Protein AF-A0AAD8C0S0-F1 (afdb_monomer)

Radius of gyration: 17.7 Å; Cα contacts (8 Å, |Δi|>4): 121; chains: 1; bounding box: 39×21×52 Å

Mean predicted aligned error: 13.86 Å

Nearest PDB structures (foldseek):
  7qbd-assembly2_D  TM=6.220E-01  e=5.007E-04  Homo sapiens
  8jxb-assembly1_B  TM=6.833E-01  e=2.889E-03  Rattus norvegicus
  7qbf-assembly1_C  TM=6.301E-01  e=2.693E-03  Homo sapiens
  7qbg-assembly2_B  TM=6.271E-01  e=8.268E-03  Homo sapiens
  7qbe-assembly1_B  TM=6.172E-01  e=1.259E-02  Homo sapiens

Solvent-accessible surface area (backbone atoms only — not comparable to full-atom values): 5199 Å² total; per-residue (Å²): 136,84,43,63,45,71,51,64,51,86,50,96,81,86,54,72,54,64,47,71,45,70,44,52,45,94,73,37,41,60,28,80,87,58,84,48,66,43,50,50,86,48,43,63,62,88,53,75,82,33,96,80,32,44,43,54,69,72,53,91,66,40,61,95,77,34,45,64,24,81,93,75,70,39,65,44,73,81,71,88,124

Sequence (81 aa):
MKAVAVICVLVIVTGFLCGSQATCAPGSFQCFDGRQCVALSKVCDYVADCADRSDEATCLSCGAGHRFCTSVKKCILSICE

Structure (mmCIF, N/CA/C/O backbone):
data_AF-A0AAD8C0S0-F1
#
_entry.id   AF-A0AAD8C0S0-F1
#
loop_
_atom_site.group_PDB
_atom_site.id
_atom_site.type_symbol
_atom_site.label_atom_id
_atom_site.label_alt_id
_atom_site.label_comp_id
_atom_site.label_asym_id
_atom_site.label_entity_id
_atom_site.label_seq_id
_atom_site.pdbx_PDB_ins_code
_atom_site.Cartn_x
_atom_site.Cartn_y
_atom_site.Cartn_z
_atom_site.occupancy
_atom_site.B_iso_or_equiv
_atom_site.auth_seq_id
_atom_site.auth_comp_id
_atom_site.auth_asym_id
_atom_site.auth_atom_id
_atom_site.pdbx_PDB_model_num
ATOM 1 N N . MET A 1 1 ? -14.681 -10.042 6.853 1.00 37.62 1 MET A N 1
ATOM 2 C CA . MET A 1 1 ? -14.738 -10.153 8.327 1.00 37.62 1 MET A CA 1
ATOM 3 C C . MET A 1 1 ? -13.927 -8.984 8.881 1.00 37.62 1 MET A C 1
ATOM 5 O O . MET A 1 1 ? -12.709 -9.069 8.904 1.00 37.62 1 MET A O 1
ATOM 9 N N . LYS A 1 2 ? -14.563 -7.828 9.125 1.00 43.41 2 LYS A N 1
ATOM 10 C CA . LYS A 1 2 ? -13.876 -6.586 9.528 1.00 43.41 2 LYS A CA 1
ATOM 11 C C . LYS A 1 2 ? -13.658 -6.631 11.042 1.00 43.41 2 LYS A C 1
ATOM 13 O O . LYS A 1 2 ? -14.633 -6.795 11.769 1.00 43.41 2 LYS A O 1
ATOM 18 N N . ALA A 1 3 ? -12.413 -6.548 11.501 1.00 42.28 3 ALA A N 1
ATOM 19 C CA . ALA A 1 3 ? -12.135 -6.376 12.921 1.00 42.28 3 ALA A CA 1
ATOM 20 C C . ALA A 1 3 ? -12.532 -4.946 13.316 1.00 42.28 3 ALA A C 1
ATOM 22 O O . ALA A 1 3 ? -12.317 -4.004 12.560 1.00 42.28 3 ALA A O 1
ATOM 23 N N . VAL A 1 4 ? -13.187 -4.793 14.460 1.00 50.38 4 VAL A N 1
ATOM 24 C CA . VAL A 1 4 ? -13.583 -3.491 14.997 1.00 50.38 4 VAL A CA 1
ATOM 25 C C . VAL A 1 4 ? -12.881 -3.355 16.336 1.00 50.38 4 VAL A C 1
ATOM 27 O O . VAL A 1 4 ? -13.179 -4.112 17.259 1.00 50.38 4 VAL A O 1
ATOM 30 N N . ALA A 1 5 ? -11.930 -2.426 16.442 1.00 51.88 5 ALA A N 1
ATOM 31 C CA . ALA A 1 5 ? -11.321 -2.106 17.721 1.00 51.88 5 ALA A CA 1
ATOM 32 C C . ALA A 1 5 ? -12.284 -1.223 18.516 1.00 51.88 5 ALA A C 1
ATOM 34 O O . ALA A 1 5 ? -12.660 -0.124 18.105 1.00 51.88 5 ALA A O 1
ATOM 35 N N . VAL A 1 6 ? -12.697 -1.740 19.667 1.00 55.25 6 VAL A N 1
ATOM 36 C CA . VAL A 1 6 ? -13.511 -1.032 20.649 1.00 55.25 6 VAL A CA 1
ATOM 37 C C . VAL A 1 6 ? -12.567 -0.205 21.513 1.00 55.25 6 VAL A C 1
ATOM 39 O O . VAL A 1 6 ? -11.962 -0.719 22.453 1.00 55.25 6 VAL A O 1
ATOM 42 N N . ILE A 1 7 ? -12.409 1.076 21.179 1.00 62.16 7 ILE A N 1
ATOM 43 C CA . ILE A 1 7 ? -11.670 2.004 22.037 1.00 62.16 7 ILE A CA 1
ATOM 44 C C . ILE A 1 7 ? -12.678 2.589 23.022 1.00 62.16 7 ILE A C 1
ATOM 46 O O . ILE A 1 7 ? -13.507 3.427 22.676 1.00 62.16 7 ILE A O 1
ATOM 50 N N . CYS A 1 8 ? -12.629 2.084 24.250 1.00 59.72 8 CYS A N 1
ATOM 51 C CA . CYS A 1 8 ? -13.445 2.536 25.366 1.00 59.72 8 CYS A CA 1
ATOM 52 C C . CYS A 1 8 ? -12.698 3.636 26.123 1.00 59.72 8 CYS A C 1
ATOM 54 O O . CYS A 1 8 ? -11.817 3.340 26.930 1.00 59.72 8 CYS A O 1
ATOM 56 N N . VAL A 1 9 ? -13.039 4.903 25.884 1.00 68.00 9 VAL A N 1
ATOM 57 C CA . VAL A 1 9 ? -12.516 6.000 26.712 1.00 68.00 9 VAL A CA 1
ATOM 58 C C . VAL A 1 9 ? -13.357 6.086 27.986 1.00 68.00 9 VAL A C 1
ATOM 60 O O . VAL A 1 9 ? -14.578 6.238 27.930 1.00 68.00 9 VAL A O 1
ATOM 63 N N . LEU A 1 10 ? -12.702 5.962 29.141 1.00 65.44 10 LEU A N 1
ATOM 64 C CA . LEU A 1 10 ? -13.315 6.101 30.461 1.00 65.44 10 LEU A CA 1
ATOM 65 C C . LEU A 1 10 ? -13.599 7.590 30.721 1.00 65.44 10 LEU A C 1
ATOM 67 O O . LEU A 1 10 ? -12.719 8.336 31.143 1.00 65.44 10 LEU A O 1
ATOM 71 N N . VAL A 1 11 ? -14.824 8.037 30.432 1.00 64.12 11 VAL A N 1
ATOM 72 C CA . VAL A 1 11 ? -15.288 9.386 30.786 1.00 64.12 11 VAL A CA 1
ATOM 73 C C . VAL A 1 11 ? -15.939 9.315 32.167 1.00 64.12 11 VAL A C 1
ATOM 75 O O . VAL A 1 11 ? -16.888 8.562 32.372 1.00 64.12 11 VAL A O 1
ATOM 78 N N . ILE A 1 12 ? -15.417 10.090 33.118 1.00 68.25 12 ILE A N 1
ATOM 79 C CA . ILE A 1 12 ? -15.591 9.916 34.573 1.00 68.25 12 ILE A CA 1
ATOM 80 C C . ILE A 1 12 ? -17.025 10.132 35.109 1.00 68.25 12 ILE A C 1
ATOM 82 O O . ILE A 1 12 ? -17.197 10.129 36.322 1.00 68.25 12 ILE A O 1
ATOM 86 N N . VAL A 1 13 ? -18.064 10.318 34.277 1.00 63.19 13 VAL A N 1
ATOM 87 C CA . VAL A 1 13 ? -19.412 10.621 34.809 1.00 63.19 13 VAL A CA 1
ATOM 88 C C . VAL A 1 13 ? -20.647 10.017 34.127 1.00 63.19 13 VAL A C 1
ATOM 90 O O . VAL A 1 13 ? -21.634 9.902 34.840 1.00 63.19 13 VAL A O 1
ATOM 93 N N . THR A 1 14 ? -20.679 9.553 32.866 1.00 60.31 14 THR A N 1
ATOM 94 C CA . THR A 1 14 ? -21.957 8.999 32.317 1.00 60.31 14 THR A CA 1
ATOM 95 C C . THR A 1 14 ? -21.885 7.907 31.229 1.00 60.31 14 THR A C 1
ATOM 97 O O . THR A 1 14 ? -22.929 7.538 30.698 1.00 60.31 14 THR A O 1
ATOM 100 N N . GLY A 1 15 ? -20.736 7.287 30.928 1.00 58.31 15 GLY A N 1
ATOM 101 C CA . GLY A 1 15 ? -20.719 6.061 30.106 1.00 58.31 15 GLY A CA 1
ATOM 102 C C . GLY A 1 15 ? -19.471 5.854 29.250 1.00 58.31 15 GLY A C 1
ATOM 103 O O . GLY A 1 15 ? -18.776 6.802 28.891 1.00 58.31 15 GLY A O 1
ATOM 104 N N . PHE A 1 16 ? -19.198 4.591 28.910 1.00 59.03 16 PHE A N 1
ATOM 105 C CA . PHE A 1 16 ? -18.188 4.224 27.921 1.00 59.03 16 PHE A CA 1
ATOM 106 C C . PHE A 1 16 ? -18.628 4.727 26.543 1.00 59.03 16 PHE A C 1
ATOM 108 O O . PHE A 1 16 ? -19.563 4.188 25.951 1.00 59.03 16 PHE A O 1
ATOM 115 N N . LEU A 1 17 ? -17.933 5.726 25.999 1.00 57.62 17 LEU A N 1
ATOM 116 C CA . LEU A 1 17 ? -17.990 5.986 24.564 1.00 57.62 17 LEU A CA 1
ATOM 117 C C . LEU A 1 17 ? -17.180 4.883 23.881 1.00 57.62 17 LEU A C 1
ATOM 119 O O . LEU A 1 17 ? -15.966 4.986 23.727 1.00 57.62 17 LEU A O 1
ATOM 123 N N . CYS A 1 18 ? -17.853 3.788 23.540 1.00 49.62 18 CYS A N 1
ATOM 124 C CA . CYS A 1 18 ? -17.305 2.749 22.685 1.00 49.62 18 CYS A CA 1
ATOM 125 C C . CYS A 1 18 ? -17.395 3.246 21.239 1.00 49.62 18 CYS A C 1
ATOM 127 O O . CYS A 1 18 ? -18.389 3.043 20.543 1.00 49.62 18 CYS A O 1
ATOM 129 N N . GLY A 1 19 ? -16.361 3.961 20.805 1.00 52.41 19 GLY A N 1
ATOM 130 C CA . GLY A 1 19 ? -16.164 4.234 19.391 1.00 52.41 19 GLY A CA 1
ATOM 131 C C . GLY A 1 19 ? -15.612 2.977 18.730 1.00 52.41 19 GLY A C 1
ATOM 132 O O . GLY A 1 19 ? -14.519 2.525 19.071 1.00 52.41 19 GLY A O 1
ATOM 133 N N . SER A 1 20 ? -16.357 2.401 17.791 1.00 50.06 20 SER A N 1
ATOM 134 C CA . SER A 1 20 ? -15.856 1.369 16.887 1.00 50.06 20 SER A CA 1
ATOM 135 C C . SER A 1 20 ? -14.858 2.005 15.920 1.00 50.06 20 SER A C 1
ATOM 137 O O . SER A 1 2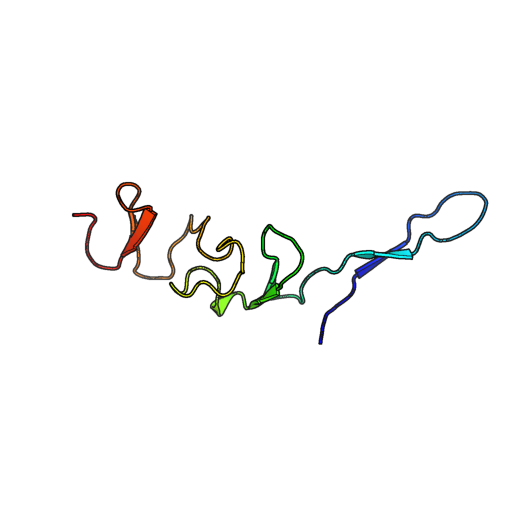0 ? -15.253 2.513 14.869 1.00 50.06 20 SER A O 1
ATOM 139 N N . GLN A 1 21 ? -13.569 2.013 16.267 1.00 52.66 21 GLN A N 1
ATOM 140 C CA . GLN A 1 21 ? -12.534 2.360 15.303 1.00 52.66 21 GLN A CA 1
ATOM 141 C C . GLN A 1 21 ? -12.343 1.129 14.419 1.00 52.66 21 GLN A C 1
ATOM 143 O O . GLN A 1 21 ? -11.885 0.079 14.871 1.00 52.66 21 GLN A O 1
ATOM 148 N N . ALA A 1 22 ? -12.800 1.223 13.170 1.00 56.31 22 ALA A N 1
ATOM 149 C CA . ALA A 1 22 ? -12.614 0.175 12.178 1.00 56.31 22 ALA A CA 1
ATOM 150 C C . ALA A 1 22 ? -11.126 0.115 11.812 1.00 56.31 22 ALA A C 1
ATOM 152 O O . ALA A 1 22 ? -10.685 0.727 10.844 1.00 56.31 22 ALA A O 1
ATOM 153 N N . THR A 1 23 ? -10.343 -0.567 12.641 1.00 65.75 23 THR A N 1
ATOM 154 C CA . THR A 1 23 ? -8.963 -0.913 12.344 1.00 65.75 23 THR A CA 1
ATOM 155 C C . THR A 1 23 ? -8.965 -2.181 11.505 1.00 65.75 23 THR A C 1
ATOM 157 O O . THR A 1 23 ? -9.688 -3.141 11.772 1.00 65.75 23 THR A O 1
ATOM 160 N N . CYS A 1 24 ? -8.182 -2.178 10.434 1.00 75.31 24 CYS A N 1
ATOM 161 C CA . CYS A 1 24 ? -8.048 -3.353 9.592 1.00 75.31 24 CYS A CA 1
ATOM 162 C C . CYS A 1 24 ? -7.483 -4.535 10.405 1.00 75.31 24 CYS A C 1
ATOM 164 O O . CYS A 1 24 ? -6.804 -4.349 11.417 1.00 75.31 24 CYS A O 1
ATOM 166 N N . ALA A 1 25 ? -7.802 -5.765 9.993 1.00 74.19 25 ALA A N 1
ATOM 167 C CA . ALA A 1 25 ? -7.294 -6.962 10.656 1.00 74.19 25 ALA A CA 1
ATOM 168 C C . ALA A 1 25 ? -5.749 -6.946 10.706 1.00 74.19 25 ALA A C 1
ATOM 170 O O . ALA A 1 25 ? -5.111 -6.386 9.808 1.00 74.19 25 ALA A O 1
ATOM 171 N N . PRO A 1 26 ? -5.117 -7.572 11.712 1.00 70.94 26 PRO A N 1
ATOM 172 C CA . PRO A 1 26 ? -3.665 -7.724 11.711 1.00 70.94 26 PRO A CA 1
ATOM 173 C C . PRO A 1 26 ? -3.216 -8.397 10.403 1.00 70.94 26 PRO A C 1
ATOM 175 O O . PRO A 1 26 ? -3.781 -9.412 10.000 1.00 70.94 26 PRO A O 1
ATOM 178 N N . GLY A 1 27 ? -2.245 -7.796 9.710 1.00 73.00 27 GLY A N 1
ATOM 179 C CA . GLY A 1 27 ? -1.828 -8.237 8.371 1.00 73.00 27 GLY A CA 1
ATOM 180 C C . GLY A 1 27 ? -2.599 -7.599 7.204 1.00 73.00 27 GLY A C 1
ATOM 181 O O . GLY A 1 27 ? -2.439 -8.030 6.062 1.00 73.00 27 GLY A O 1
ATOM 182 N N . SER A 1 28 ? -3.391 -6.554 7.457 1.00 82.75 28 SER A N 1
ATOM 183 C CA . SER A 1 28 ? -3.991 -5.712 6.415 1.00 82.75 28 SER A CA 1
ATOM 184 C C . SER A 1 28 ? -3.643 -4.233 6.588 1.00 82.75 28 SER A C 1
ATOM 186 O O . SER A 1 28 ? -3.456 -3.746 7.702 1.00 82.75 28 SER A O 1
ATOM 188 N N . PHE A 1 29 ? -3.518 -3.541 5.461 1.00 82.56 29 PHE A N 1
ATOM 189 C CA . PHE A 1 29 ? -3.247 -2.117 5.365 1.00 82.56 29 PHE A CA 1
ATOM 190 C C . PHE A 1 29 ? -4.564 -1.371 5.184 1.00 82.56 29 PHE A C 1
ATOM 192 O O . PHE A 1 29 ? -5.419 -1.768 4.388 1.00 82.56 29 PHE A O 1
ATOM 199 N N . GLN A 1 30 ? -4.739 -0.304 5.955 1.00 85.69 30 GLN A N 1
ATOM 200 C CA . GLN A 1 30 ? -5.874 0.592 5.807 1.00 85.69 30 GLN A CA 1
ATOM 201 C C . GLN A 1 30 ? -5.544 1.616 4.730 1.00 85.69 30 GLN A C 1
ATOM 203 O O . GLN A 1 30 ? -4.557 2.336 4.865 1.00 85.69 30 GLN A O 1
ATOM 208 N N . CYS A 1 31 ? -6.380 1.692 3.693 1.00 86.38 31 CYS A N 1
ATOM 209 C CA . CYS A 1 31 ? -6.286 2.759 2.702 1.00 86.38 31 CYS A CA 1
ATOM 210 C C . CYS A 1 31 ? -6.343 4.122 3.408 1.00 86.38 31 CYS A C 1
ATOM 212 O O . CYS A 1 31 ? -6.970 4.250 4.462 1.00 86.38 31 CYS A O 1
ATOM 214 N N . PHE A 1 32 ? -5.730 5.151 2.834 1.00 82.56 32 PHE A N 1
ATOM 215 C CA . PHE A 1 32 ? -5.622 6.474 3.455 1.00 82.56 32 PHE A CA 1
ATOM 216 C C . PHE A 1 32 ? -6.988 7.143 3.651 1.00 82.56 32 PHE A C 1
ATOM 218 O O . PHE A 1 32 ? -7.233 7.812 4.652 1.00 82.56 32 PHE A O 1
ATOM 225 N N . ASP A 1 33 ? -7.915 6.871 2.738 1.00 78.50 33 ASP A N 1
ATOM 226 C CA . ASP A 1 33 ? -9.328 7.233 2.835 1.00 78.50 33 ASP A CA 1
ATOM 227 C C . ASP A 1 33 ? -10.069 6.516 3.999 1.00 78.50 33 ASP A C 1
ATOM 229 O O . ASP A 1 33 ? -11.190 6.868 4.365 1.00 78.50 33 ASP A O 1
ATOM 233 N N . GLY A 1 34 ? -9.447 5.516 4.634 1.00 76.62 34 GLY A N 1
ATOM 234 C CA . GLY A 1 34 ? -9.906 4.872 5.869 1.00 76.62 34 GLY A CA 1
ATOM 235 C C . GLY A 1 34 ? -11.093 3.921 5.701 1.00 76.62 34 GLY A C 1
ATOM 236 O O . GLY A 1 34 ? -11.391 3.140 6.608 1.00 76.62 34 GLY A O 1
ATOM 237 N N . ARG A 1 35 ? -11.766 3.949 4.544 1.00 77.81 35 ARG A N 1
ATOM 238 C CA . ARG A 1 35 ? -12.984 3.171 4.259 1.00 77.81 35 ARG A CA 1
ATOM 239 C C . ARG A 1 35 ? -12.719 1.716 3.864 1.00 77.81 35 ARG A C 1
ATOM 241 O O . ARG A 1 35 ? -13.608 0.869 4.022 1.00 77.81 35 ARG A O 1
ATOM 248 N N . GLN A 1 36 ? -11.521 1.417 3.367 1.00 83.62 36 GLN A N 1
ATOM 249 C CA . GLN A 1 36 ? -11.170 0.122 2.789 1.00 83.62 36 GLN A CA 1
ATOM 250 C C . GLN A 1 36 ? -9.879 -0.433 3.400 1.00 83.62 36 GLN A C 1
ATOM 252 O O . GLN A 1 36 ? -8.984 0.308 3.802 1.00 83.62 36 GLN A O 1
ATOM 257 N N . CYS A 1 37 ? -9.827 -1.760 3.501 1.00 86.19 37 CYS A N 1
ATOM 258 C CA . CYS A 1 37 ? -8.681 -2.510 3.990 1.00 86.19 37 CYS A CA 1
ATOM 259 C C . CYS A 1 37 ? -8.226 -3.443 2.878 1.00 86.19 37 CYS A C 1
ATOM 261 O O . CYS A 1 37 ? -9.047 -4.187 2.336 1.00 86.19 37 CYS A O 1
ATOM 263 N N . VAL A 1 38 ? -6.935 -3.435 2.590 1.00 85.12 38 VAL A N 1
ATOM 264 C CA . VAL A 1 38 ? -6.297 -4.322 1.617 1.00 85.12 38 VAL A CA 1
ATOM 265 C C . VAL A 1 38 ? -5.324 -5.239 2.351 1.00 85.12 38 VAL A C 1
ATOM 267 O O . VAL A 1 38 ? -4.818 -4.898 3.419 1.00 85.12 38 VAL A O 1
ATOM 270 N N . ALA A 1 39 ? -5.095 -6.448 1.847 1.00 84.38 39 ALA A N 1
ATOM 271 C CA . ALA A 1 39 ? -4.115 -7.340 2.468 1.00 84.38 39 ALA A CA 1
ATOM 272 C C . ALA A 1 39 ? -2.709 -6.732 2.356 1.00 84.38 39 ALA A C 1
ATOM 274 O O . ALA A 1 39 ? -2.417 -6.071 1.367 1.00 84.38 39 ALA A O 1
ATOM 275 N N . LEU A 1 40 ? -1.806 -6.984 3.311 1.00 79.31 40 LEU A N 1
ATOM 276 C CA . LEU A 1 40 ? -0.423 -6.492 3.184 1.00 79.31 40 LEU A CA 1
ATOM 277 C C . LEU A 1 40 ? 0.273 -7.002 1.910 1.00 79.31 40 LEU A C 1
ATOM 279 O O . LEU A 1 40 ? 1.112 -6.308 1.358 1.00 79.31 40 LEU A O 1
ATOM 283 N N . SER A 1 41 ? -0.096 -8.189 1.421 1.00 79.81 41 SER A N 1
ATOM 284 C CA . SER A 1 41 ? 0.399 -8.751 0.157 1.00 79.81 41 SER A CA 1
ATOM 285 C C . SER A 1 41 ? -0.116 -8.033 -1.094 1.00 79.81 41 SER A C 1
ATOM 287 O O . SER A 1 41 ? 0.340 -8.339 -2.188 1.00 79.81 41 SER A O 1
ATOM 289 N N . LYS A 1 42 ? -1.111 -7.159 -0.925 1.00 83.56 42 LYS A N 1
ATOM 290 C CA . LYS A 1 42 ? -1.727 -6.323 -1.958 1.00 83.56 42 LYS A CA 1
ATOM 291 C C . LYS A 1 42 ? -1.242 -4.879 -1.927 1.00 83.56 42 LYS A C 1
ATOM 293 O O . LYS A 1 42 ? -1.628 -4.084 -2.758 1.00 83.56 42 LYS A O 1
ATOM 298 N N . VAL A 1 43 ? -0.406 -4.542 -0.953 1.00 83.19 43 VAL A N 1
ATOM 299 C CA . VAL A 1 43 ? 0.241 -3.237 -0.893 1.00 83.19 43 VAL A CA 1
ATOM 300 C C . VAL A 1 43 ? 1.487 -3.301 -1.763 1.00 83.19 43 VAL A C 1
ATOM 302 O O . VAL A 1 43 ? 2.302 -4.211 -1.587 1.00 83.19 43 VAL A O 1
ATOM 305 N N . CYS A 1 44 ? 1.659 -2.326 -2.651 1.00 78.19 44 CYS A N 1
ATOM 306 C CA . CYS A 1 44 ? 2.764 -2.275 -3.606 1.00 78.19 44 CYS A CA 1
ATOM 307 C C . CYS A 1 44 ? 2.785 -3.467 -4.583 1.00 78.19 44 CYS A C 1
ATOM 309 O O . CYS A 1 44 ? 3.868 -3.952 -4.932 1.00 78.19 44 CYS A O 1
ATOM 311 N N . ASP A 1 45 ? 1.612 -3.961 -4.999 1.00 80.00 45 ASP A N 1
ATOM 312 C CA . ASP A 1 45 ? 1.465 -5.073 -5.952 1.00 80.00 45 ASP A CA 1
ATOM 313 C C . ASP A 1 45 ? 1.163 -4.610 -7.393 1.00 80.00 45 ASP A C 1
ATOM 315 O O . ASP A 1 45 ? 0.944 -5.441 -8.280 1.00 80.00 45 ASP A O 1
ATOM 319 N N . TYR A 1 46 ? 1.227 -3.295 -7.643 1.00 76.75 46 TYR A N 1
ATOM 320 C CA . TYR A 1 46 ? 0.913 -2.619 -8.909 1.00 76.75 46 TYR A CA 1
ATOM 321 C C . TYR A 1 46 ? -0.566 -2.622 -9.297 1.00 76.75 46 TYR A C 1
ATOM 323 O O . TYR A 1 46 ? -0.918 -2.123 -10.376 1.00 76.75 46 TYR A O 1
ATOM 331 N N . VAL A 1 47 ? -1.439 -3.151 -8.444 1.00 82.31 47 VAL A N 1
ATOM 332 C CA . VAL A 1 47 ? -2.883 -3.089 -8.611 1.00 82.31 47 VAL A CA 1
ATOM 333 C C . VAL A 1 47 ? -3.413 -2.040 -7.649 1.00 82.31 47 VAL A C 1
ATOM 335 O O . VAL A 1 47 ? -3.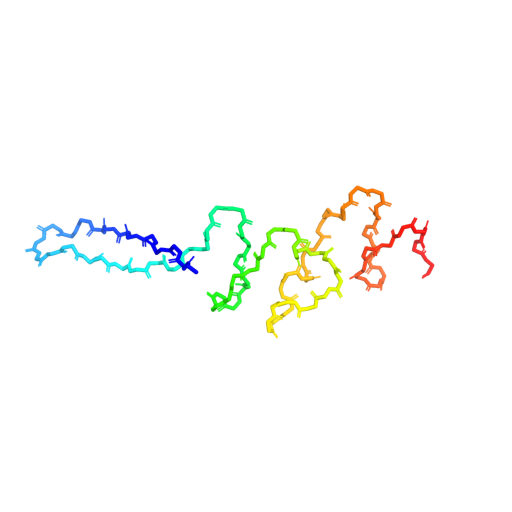119 -2.041 -6.467 1.00 82.31 47 VAL A O 1
ATOM 338 N N . ALA A 1 48 ? -4.210 -1.108 -8.168 1.00 86.31 48 ALA A N 1
ATOM 339 C CA . ALA A 1 48 ? -4.949 -0.198 -7.306 1.00 86.31 48 ALA A CA 1
ATOM 340 C C . ALA A 1 48 ? -6.108 -0.970 -6.658 1.00 86.31 48 ALA A C 1
ATOM 342 O O . ALA A 1 48 ? -7.193 -1.056 -7.240 1.00 86.31 48 ALA A O 1
ATOM 343 N N . ASP A 1 49 ? -5.865 -1.541 -5.483 1.00 87.00 49 ASP A N 1
ATOM 344 C CA . ASP A 1 49 ? -6.870 -2.199 -4.653 1.00 87.00 49 ASP A CA 1
ATOM 345 C C . ASP A 1 49 ? -7.596 -1.173 -3.753 1.00 87.00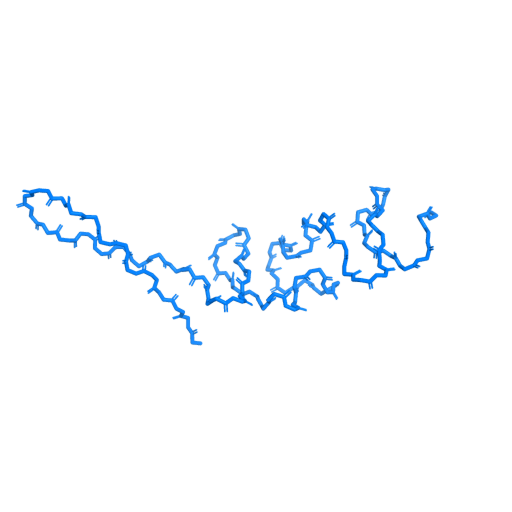 49 ASP A C 1
ATOM 347 O O . ASP A 1 49 ? 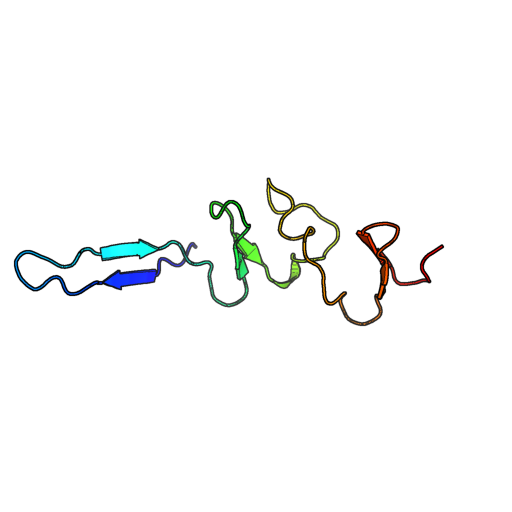-8.775 -1.358 -3.420 1.00 87.00 49 ASP A O 1
ATOM 351 N N . CYS A 1 50 ? -6.951 -0.047 -3.419 1.00 87.44 50 CYS A N 1
ATOM 352 C CA . CYS A 1 50 ? -7.610 1.103 -2.793 1.00 87.44 50 CYS A CA 1
ATOM 353 C C . CYS A 1 50 ? -8.217 2.080 -3.819 1.00 87.44 50 CYS A C 1
ATOM 355 O O . CYS A 1 50 ? -7.597 2.443 -4.821 1.00 87.44 50 CYS A O 1
ATOM 357 N N . ALA A 1 51 ? -9.407 2.621 -3.518 1.00 86.25 51 ALA A N 1
ATOM 358 C CA . ALA A 1 51 ? -10.074 3.631 -4.356 1.00 86.25 51 ALA A CA 1
ATOM 359 C C . ALA A 1 51 ? -9.265 4.936 -4.521 1.00 86.25 51 ALA A C 1
ATOM 361 O O . ALA A 1 51 ? -9.341 5.597 -5.557 1.00 86.25 51 ALA A O 1
ATOM 362 N N . ASP A 1 52 ? -8.478 5.293 -3.508 1.00 84.75 52 ASP A N 1
ATOM 363 C CA . ASP A 1 52 ? -7.565 6.438 -3.486 1.00 84.75 52 ASP A CA 1
ATOM 364 C C . ASP A 1 52 ? -6.131 6.072 -3.915 1.00 84.75 52 ASP A C 1
ATOM 366 O O . ASP A 1 52 ? -5.253 6.935 -3.900 1.00 84.75 52 ASP A O 1
ATOM 370 N N . ARG A 1 53 ? -5.890 4.814 -4.320 1.00 82.00 53 ARG A N 1
ATOM 371 C CA . ARG A 1 53 ? -4.576 4.271 -4.724 1.00 82.00 53 ARG A CA 1
ATOM 372 C C . ARG A 1 53 ? -3.498 4.410 -3.647 1.00 82.00 53 ARG A C 1
ATOM 374 O O . ARG A 1 53 ? -2.307 4.476 -3.953 1.00 82.00 53 ARG A O 1
ATOM 381 N N . SER A 1 54 ? -3.908 4.534 -2.389 1.00 85.12 54 SER A N 1
ATOM 382 C CA . SER A 1 54 ? -2.997 4.772 -1.270 1.00 85.12 54 SER A CA 1
ATOM 383 C C . SER A 1 54 ? -2.111 3.570 -0.937 1.00 85.12 54 SER A C 1
ATOM 385 O O . SER A 1 54 ? -0.996 3.760 -0.453 1.00 85.12 54 SER A O 1
ATOM 387 N N . ASP A 1 55 ? -2.574 2.366 -1.264 1.00 83.44 55 ASP A N 1
ATOM 388 C CA . ASP A 1 55 ? -1.819 1.110 -1.286 1.00 83.44 55 ASP A CA 1
ATOM 389 C C . ASP A 1 55 ? -0.617 1.124 -2.241 1.00 83.44 55 ASP A C 1
ATOM 391 O O . ASP A 1 55 ? 0.374 0.449 -1.979 1.00 83.44 55 ASP A O 1
ATOM 395 N N . GLU A 1 56 ? -0.657 1.955 -3.284 1.00 84.00 56 GLU A N 1
ATOM 396 C CA . GLU A 1 56 ? 0.421 2.109 -4.272 1.00 84.00 56 GLU A CA 1
ATOM 397 C C . GLU A 1 56 ? 1.131 3.476 -4.182 1.00 84.00 56 GLU A C 1
ATOM 399 O O . GLU A 1 56 ? 2.131 3.726 -4.858 1.00 84.00 56 GLU A O 1
ATOM 404 N N . ALA A 1 57 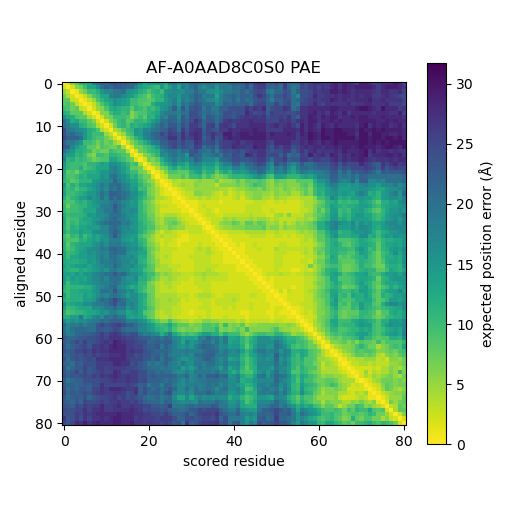? 0.630 4.401 -3.354 1.00 77.81 57 ALA A N 1
ATOM 405 C CA . ALA A 1 57 ? 1.133 5.775 -3.287 1.00 77.81 57 ALA A CA 1
ATOM 406 C C . ALA A 1 57 ? 2.423 5.920 -2.460 1.00 77.81 57 ALA A C 1
ATOM 408 O O . ALA A 1 57 ? 3.222 6.821 -2.727 1.00 77.81 57 ALA A O 1
ATOM 409 N N . THR A 1 58 ? 2.629 5.060 -1.453 1.00 68.38 58 THR A N 1
ATOM 410 C CA . THR A 1 58 ? 3.769 5.139 -0.516 1.00 68.38 58 THR A CA 1
ATOM 411 C C . THR A 1 58 ? 4.517 3.807 -0.424 1.00 68.38 58 THR A C 1
ATOM 413 O O . THR A 1 58 ? 4.561 3.158 0.617 1.00 68.38 58 THR A O 1
ATOM 416 N N . CYS A 1 59 ? 5.167 3.416 -1.520 1.00 72.62 59 CYS A N 1
ATOM 417 C CA . CYS A 1 59 ? 6.081 2.273 -1.558 1.00 72.62 59 CYS A CA 1
ATOM 418 C C . CYS A 1 59 ? 7.526 2.731 -1.312 1.00 72.62 59 CYS A C 1
ATOM 420 O O . CYS A 1 59 ? 8.332 2.831 -2.234 1.00 72.62 59 CYS A O 1
ATOM 422 N N . LEU A 1 60 ? 7.859 3.048 -0.054 1.00 61.78 60 LEU A N 1
ATOM 423 C CA . LEU A 1 60 ? 9.230 3.412 0.359 1.00 61.78 60 LEU A CA 1
ATOM 424 C C . LEU A 1 60 ? 10.198 2.220 0.29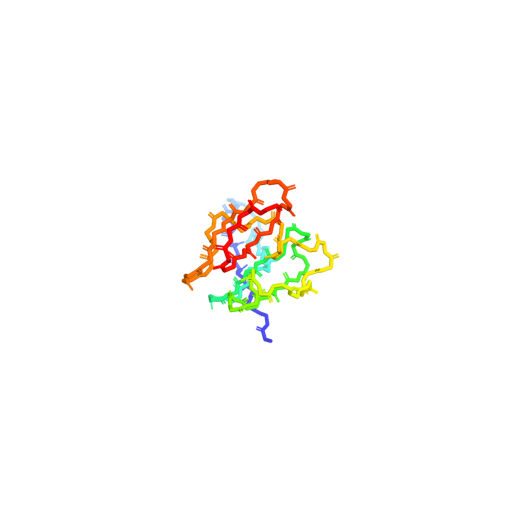3 1.00 61.78 60 LEU A C 1
ATOM 426 O O . LEU A 1 60 ? 11.413 2.391 0.208 1.00 61.78 60 LEU A O 1
ATOM 430 N N . SER A 1 61 ? 9.658 1.006 0.337 1.00 61.06 61 SER A N 1
ATOM 431 C CA . SER A 1 61 ? 10.395 -0.249 0.266 1.00 61.06 61 SER A CA 1
ATOM 432 C C . SER A 1 61 ? 9.706 -1.104 -0.779 1.00 61.06 61 SER A C 1
ATOM 434 O O . SER A 1 61 ? 8.633 -1.648 -0.537 1.00 61.06 61 SER A O 1
ATOM 436 N N . CYS A 1 62 ? 10.285 -1.186 -1.967 1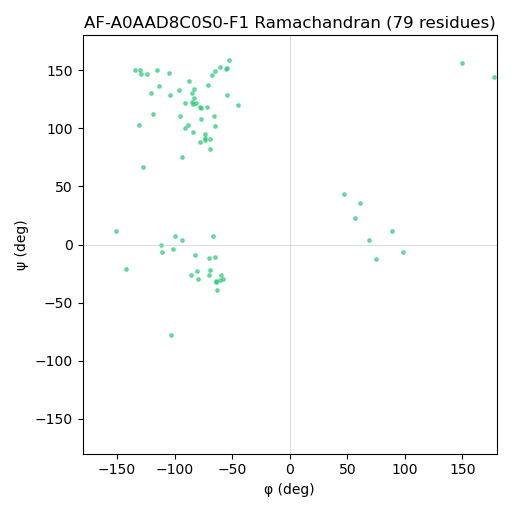.00 63.84 62 CYS A N 1
ATOM 437 C CA . CYS A 1 62 ? 9.786 -2.135 -2.943 1.00 63.84 62 CYS A CA 1
ATOM 438 C C . CYS A 1 62 ? 10.071 -3.561 -2.445 1.00 63.84 62 CYS A C 1
ATOM 440 O O . CYS A 1 62 ? 11.087 -3.794 -1.783 1.00 63.84 62 CYS A O 1
ATOM 442 N N . GLY A 1 63 ? 9.175 -4.508 -2.745 1.00 64.56 63 GLY A N 1
ATOM 443 C CA . GLY A 1 63 ? 9.365 -5.919 -2.398 1.00 64.56 63 GLY A CA 1
ATOM 444 C C . GLY A 1 63 ? 10.714 -6.463 -2.890 1.00 64.56 63 GLY A C 1
ATOM 445 O O . GLY A 1 63 ? 11.333 -5.894 -3.792 1.00 64.56 63 GLY A O 1
ATOM 446 N N . ALA A 1 64 ? 11.184 -7.560 -2.287 1.00 58.28 64 ALA A N 1
ATOM 447 C CA . ALA A 1 64 ? 12.515 -8.118 -2.541 1.00 58.28 64 ALA A CA 1
ATOM 448 C C . ALA A 1 64 ? 12.848 -8.181 -4.048 1.00 58.28 64 ALA A C 1
ATOM 450 O O . ALA A 1 64 ? 12.137 -8.814 -4.827 1.00 58.28 64 ALA A O 1
ATOM 451 N N . GLY A 1 65 ? 13.920 -7.490 -4.451 1.00 63.94 65 GLY A N 1
ATOM 452 C CA . GLY A 1 65 ? 14.391 -7.419 -5.841 1.00 63.94 65 GLY A CA 1
ATOM 453 C C . GLY A 1 65 ? 13.968 -6.176 -6.635 1.00 63.94 65 GLY A C 1
ATOM 454 O O . GLY A 1 65 ? 14.465 -5.985 -7.739 1.00 63.94 65 GLY A O 1
ATOM 455 N N . HIS A 1 66 ? 13.113 -5.305 -6.096 1.00 71.50 66 HIS A N 1
ATOM 456 C CA . HIS A 1 66 ? 12.688 -4.075 -6.772 1.00 71.50 66 HIS A CA 1
ATOM 457 C C . HIS A 1 66 ? 13.358 -2.824 -6.181 1.00 71.50 66 HIS A C 1
ATOM 459 O O . HIS A 1 66 ? 13.610 -2.747 -4.978 1.00 71.50 66 HIS A 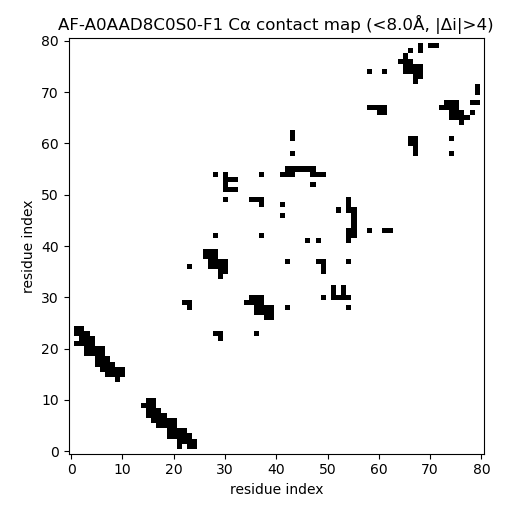O 1
ATOM 465 N N . ARG A 1 67 ? 13.616 -1.808 -7.017 1.00 69.62 67 ARG A N 1
ATOM 466 C CA . ARG A 1 67 ? 14.100 -0.482 -6.587 1.00 69.62 67 ARG A CA 1
ATOM 467 C C . ARG A 1 67 ? 13.038 0.582 -6.847 1.00 69.62 67 ARG A C 1
ATOM 469 O O . ARG A 1 67 ? 12.439 0.607 -7.920 1.00 69.62 67 ARG A O 1
ATOM 476 N N . PHE A 1 68 ? 12.837 1.473 -5.873 1.00 73.62 68 PHE A N 1
ATOM 477 C CA . PHE A 1 68 ? 11.965 2.631 -6.032 1.00 73.62 68 PHE A CA 1
ATOM 478 C C . PHE A 1 68 ? 12.627 3.652 -6.956 1.00 73.62 68 PHE A C 1
ATOM 480 O O . PHE A 1 68 ? 13.695 4.185 -6.649 1.00 73.62 68 PHE A O 1
ATOM 487 N N . CYS A 1 69 ? 11.983 3.924 -8.084 1.00 77.94 69 CYS A N 1
ATOM 488 C CA . CYS A 1 69 ? 12.376 4.953 -9.027 1.00 77.94 69 CYS A CA 1
ATOM 489 C C . CYS A 1 69 ? 11.602 6.233 -8.762 1.00 77.94 69 CYS A C 1
ATOM 491 O O . CYS A 1 69 ? 10.408 6.321 -9.045 1.00 77.94 69 CYS A O 1
ATOM 493 N N . THR A 1 70 ? 12.308 7.251 -8.278 1.00 75.44 70 THR A N 1
ATOM 494 C CA . THR A 1 70 ? 11.756 8.586 -8.021 1.00 75.44 70 THR A CA 1
ATOM 495 C C . THR A 1 70 ? 11.290 9.290 -9.297 1.00 75.44 70 THR A C 1
ATOM 497 O O . THR A 1 70 ? 10.298 10.012 -9.234 1.00 75.44 70 THR A O 1
ATOM 500 N N . SER A 1 71 ? 11.925 9.038 -10.452 1.00 76.75 71 SER A N 1
ATOM 501 C CA . SER A 1 71 ? 11.529 9.635 -11.742 1.00 76.75 71 SER A CA 1
ATOM 502 C C . SER A 1 71 ? 10.130 9.223 -12.201 1.00 76.75 71 SER A C 1
ATOM 504 O O . SER A 1 71 ? 9.383 10.049 -12.714 1.00 76.75 71 SER A O 1
ATOM 506 N N . VAL A 1 72 ? 9.754 7.957 -11.998 1.00 71.44 72 VAL A N 1
ATOM 507 C CA . VAL A 1 72 ? 8.464 7.402 -12.452 1.00 71.44 72 VAL A CA 1
ATOM 508 C C . VAL A 1 72 ? 7.513 7.063 -11.303 1.00 71.44 72 VAL A C 1
ATOM 510 O O . VAL A 1 72 ? 6.403 6.605 -11.556 1.00 71.44 72 VAL A O 1
ATOM 513 N N . LYS A 1 73 ? 7.934 7.290 -10.048 1.00 72.62 73 LYS A N 1
ATOM 514 C CA . LYS A 1 73 ? 7.240 6.876 -8.814 1.00 72.62 73 LYS A CA 1
ATOM 515 C C . LYS A 1 73 ? 6.781 5.415 -8.869 1.00 72.62 73 LYS A C 1
ATOM 517 O O . LYS A 1 73 ? 5.652 5.095 -8.513 1.00 72.62 73 LYS A O 1
ATOM 522 N N . LYS A 1 74 ? 7.656 4.537 -9.363 1.00 70.75 74 LYS A N 1
ATOM 523 C CA . LYS A 1 74 ? 7.386 3.103 -9.523 1.00 70.75 74 LYS A CA 1
ATOM 524 C C . LYS A 1 74 ? 8.502 2.267 -8.934 1.00 70.75 74 LYS A C 1
ATOM 526 O O . LYS A 1 74 ? 9.666 2.656 -8.968 1.00 70.75 74 LYS A O 1
ATOM 531 N N . CYS A 1 75 ? 8.136 1.090 -8.463 1.00 71.38 75 CYS A N 1
ATOM 532 C CA . CYS A 1 75 ? 9.064 0.008 -8.198 1.00 71.38 75 CYS A CA 1
ATOM 533 C C . CYS A 1 75 ? 9.334 -0.738 -9.509 1.00 71.38 75 CYS A C 1
ATOM 535 O O . CYS A 1 75 ? 8.398 -1.144 -10.188 1.00 71.38 75 CYS A O 1
ATOM 537 N N . ILE A 1 76 ? 10.596 -0.891 -9.905 1.00 75.06 76 ILE A N 1
ATOM 538 C CA . ILE A 1 76 ? 10.971 -1.694 -11.079 1.00 75.06 76 ILE A CA 1
ATOM 539 C C . ILE A 1 76 ? 12.155 -2.599 -10.749 1.00 75.06 76 ILE A C 1
ATOM 541 O O . ILE A 1 76 ? 12.986 -2.278 -9.896 1.00 75.06 76 ILE A O 1
ATOM 545 N N . LEU A 1 77 ? 12.205 -3.748 -11.422 1.00 69.25 77 LEU A N 1
ATOM 546 C CA . LEU A 1 77 ? 13.233 -4.778 -11.246 1.00 69.25 77 LEU A CA 1
ATOM 547 C C . LEU A 1 77 ? 14.527 -4.474 -12.027 1.00 69.25 77 LEU A C 1
ATOM 549 O O . LEU A 1 77 ? 15.511 -5.192 -11.891 1.00 69.25 77 LEU A O 1
ATOM 553 N N . SER A 1 78 ? 14.510 -3.456 -12.893 1.00 59.72 78 SER A N 1
ATOM 554 C CA . SER A 1 78 ? 15.501 -3.312 -13.965 1.00 59.72 78 SER A CA 1
ATOM 555 C C . SER A 1 78 ? 16.559 -2.260 -13.638 1.00 59.72 78 SER A C 1
ATOM 557 O O . SER A 1 78 ? 17.655 -2.620 -13.247 1.00 59.72 78 SER A O 1
ATOM 559 N N . ILE A 1 79 ? 16.265 -0.974 -13.774 1.00 67.50 79 ILE A N 1
ATOM 560 C CA . ILE A 1 79 ? 17.055 0.210 -13.379 1.00 67.50 79 ILE A CA 1
ATOM 561 C C . ILE A 1 79 ? 16.210 1.393 -13.867 1.00 67.50 79 ILE A C 1
ATOM 563 O O . ILE A 1 79 ? 15.532 1.249 -14.880 1.00 67.50 79 ILE A O 1
ATOM 567 N N . CYS A 1 80 ? 16.169 2.513 -13.137 1.00 62.06 80 CYS A N 1
ATOM 568 C CA . CYS A 1 80 ? 15.398 3.688 -13.560 1.00 62.06 80 CYS A CA 1
ATOM 569 C C . CYS A 1 80 ? 15.999 4.245 -14.851 1.00 62.06 80 CYS A C 1
ATOM 571 O O . CYS A 1 80 ? 17.043 4.891 -14.782 1.00 62.06 80 CYS A O 1
ATOM 573 N N . GLU A 1 81 ? 15.370 3.966 -15.987 1.00 62.19 81 GLU A N 1
ATOM 574 C CA . GLU A 1 81 ? 15.599 4.682 -17.245 1.00 62.19 81 GLU A CA 1
ATOM 575 C C . GLU A 1 81 ? 14.518 5.754 -17.414 1.00 62.19 81 GLU A C 1
ATOM 577 O O . GLU A 1 81 ? 13.332 5.445 -17.132 1.00 62.19 81 GLU A O 1
#

Secondary structure (DSSP, 8-state):
----EEEEE--TTT--EEEEE-PPPTTEEEPTTSS-EEEGGGTTSSS--STT-HHHH--SS-STT-EEETTTTEEESS---

Foldseek 3Di:
DFDWDQDFDCDPPD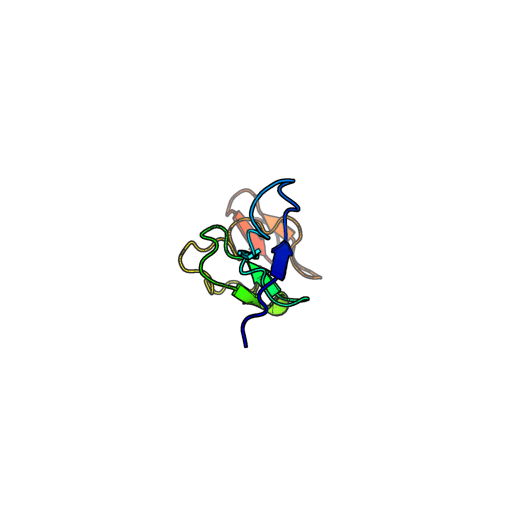DTPRDRQRDGDVQWDQAPVRPDIHGVVQQLPPDQPDPVSSSLQDCPDHPPQWDQDPVVRHTDNPDHD

InterPro domains:
  IPR002172 Low-density lipoprotein (LDL) receptor class A repeat [PF00057] (23-59)
  IPR002172 Low-density lipoprotein (LDL) receptor class A repeat [PS50068] (23-60)
  IPR002172 Low-density lipoprotein (LDL) receptor class A repeat [SM00192] (23-61)
  IPR002172 Low-density lipoprotein (LDL) receptor class A repeat [cd00112] (24-59)
  IPR023415 Low-density lipoprotein (LDL) receptor class A, conserved site [PS01209] (37-62)
  IPR036055 LDL receptor-like superfamily [G3DSA:4.10.400.10] (18-64)
  IPR036055 LDL receptor-like superfamily [SSF57424] (22-59)

Organism: Biomphalaria pfeifferi (NCBI:txid112525)

pLDDT: mean 70.47, std 12.09, range [37.62, 87.44]